Protein AF-A0A1F7FS58-F1 (afdb_monomer)

Sequence (98 aa):
MPNKGTALVLEVLPAIFGLFGIGWIYAGRTTTGVILLVSGVLLVWGGYAFIILGSTALTAITFGLGSLSYCLVCGVPFIQLLAAAASTLLLNSELSRQ

Foldseek 3Di:
DQDLVVLLCLAQVCLQVQAHLRSVVSVVNVVVSVVSRVVSCCLQVVVVVCQVVVLVVVCVVVVRPSVVSCVCNVVSSVVSVVSSVVRSVVSSVVVVVD

Mean predicted aligned error: 5.73 Å

Structure (mmCIF, N/CA/C/O backbone):
data_AF-A0A1F7FS58-F1
#
_entry.id   AF-A0A1F7FS58-F1
#
loop_
_atom_site.group_PDB
_atom_site.id
_atom_site.type_symbol
_atom_site.label_atom_id
_atom_site.label_alt_id
_atom_site.label_comp_id
_atom_site.label_asym_id
_atom_site.label_entity_id
_atom_site.label_seq_id
_atom_site.pdbx_PDB_ins_code
_atom_site.Cartn_x
_atom_site.Cartn_y
_atom_site.Cartn_z
_atom_site.occupancy
_atom_site.B_iso_or_equiv
_atom_site.auth_seq_id
_atom_site.auth_comp_id
_atom_site.auth_asym_id
_atom_site.auth_atom_id
_atom_site.pdbx_PDB_model_num
ATOM 1 N N . MET A 1 1 ? -23.913 1.665 16.585 1.00 56.19 1 MET A N 1
ATOM 2 C CA . MET A 1 1 ? -22.443 1.535 16.482 1.00 56.19 1 MET A CA 1
ATOM 3 C C . MET A 1 1 ? -22.139 0.781 15.195 1.00 56.19 1 MET A C 1
ATOM 5 O O . MET A 1 1 ? -22.883 -0.155 14.910 1.00 56.19 1 MET A O 1
ATOM 9 N N . PRO A 1 2 ? -21.157 1.209 14.383 1.00 71.06 2 PRO A N 1
ATOM 10 C CA . PRO A 1 2 ? -20.766 0.475 13.180 1.00 71.06 2 PRO A CA 1
ATOM 11 C C . PRO A 1 2 ? -20.404 -0.970 13.545 1.00 71.06 2 PRO A C 1
ATOM 13 O O . PRO A 1 2 ? -19.761 -1.219 14.563 1.00 71.06 2 PRO A O 1
ATOM 16 N N . ASN A 1 3 ? -20.864 -1.934 12.747 1.00 86.62 3 ASN A N 1
ATOM 17 C CA . ASN A 1 3 ? -20.604 -3.344 13.019 1.00 86.62 3 ASN A CA 1
ATOM 18 C C . ASN A 1 3 ? -19.104 -3.628 12.838 1.00 86.62 3 ASN A C 1
ATOM 20 O O . ASN A 1 3 ? -18.546 -3.375 11.767 1.00 86.62 3 ASN A O 1
ATOM 24 N N . LYS A 1 4 ? -18.461 -4.176 13.878 1.00 85.69 4 LYS A N 1
ATOM 25 C CA . LYS A 1 4 ? -17.028 -4.505 13.888 1.00 85.69 4 LYS A CA 1
ATOM 26 C C . LYS A 1 4 ? -16.619 -5.387 12.705 1.00 85.69 4 LYS A C 1
ATOM 28 O O . LYS A 1 4 ? -15.585 -5.141 12.089 1.00 85.69 4 LYS A O 1
ATOM 33 N N . GLY A 1 5 ? -17.440 -6.380 12.359 1.00 87.56 5 GLY A N 1
ATOM 34 C CA . GLY A 1 5 ? -17.186 -7.261 11.218 1.00 87.56 5 GLY A CA 1
ATOM 35 C C . GLY A 1 5 ? -17.203 -6.500 9.894 1.00 87.56 5 GLY A C 1
ATOM 36 O O . GLY A 1 5 ? -16.301 -6.661 9.078 1.00 87.56 5 GLY A O 1
ATOM 37 N N . THR A 1 6 ? -18.174 -5.603 9.710 1.00 90.00 6 THR A N 1
ATOM 38 C CA . THR A 1 6 ? -18.269 -4.759 8.511 1.00 90.00 6 THR A CA 1
ATOM 39 C C . THR A 1 6 ? -17.073 -3.817 8.386 1.00 90.00 6 THR A C 1
ATOM 41 O O . THR A 1 6 ? -16.530 -3.685 7.294 1.00 90.00 6 THR A O 1
ATOM 44 N N . ALA A 1 7 ? -16.615 -3.220 9.490 1.00 88.50 7 ALA A N 1
ATOM 45 C CA . ALA A 1 7 ? -15.433 -2.358 9.499 1.00 88.50 7 ALA A CA 1
ATOM 46 C C . ALA A 1 7 ? -14.153 -3.116 9.103 1.00 88.50 7 ALA A C 1
ATOM 48 O O . ALA A 1 7 ? -13.379 -2.615 8.293 1.00 88.50 7 ALA A O 1
ATOM 49 N N . LEU A 1 8 ? -13.946 -4.337 9.619 1.00 88.38 8 LEU A N 1
ATOM 50 C CA . LEU A 1 8 ? -12.796 -5.164 9.233 1.00 88.38 8 LEU A CA 1
ATOM 51 C C . LEU A 1 8 ? -12.859 -5.600 7.767 1.00 88.38 8 LEU A C 1
ATOM 53 O O . LEU A 1 8 ? -11.848 -5.541 7.072 1.00 88.38 8 LEU A O 1
ATOM 57 N N . VAL A 1 9 ? -14.030 -6.021 7.284 1.00 91.50 9 VAL A N 1
ATOM 58 C CA . VAL A 1 9 ? -14.203 -6.404 5.874 1.00 91.50 9 VAL A CA 1
ATOM 59 C C . VAL A 1 9 ? -13.913 -5.212 4.965 1.00 91.50 9 VAL A C 1
ATOM 61 O O . VAL A 1 9 ? -13.182 -5.358 3.989 1.00 91.50 9 VAL A O 1
ATOM 64 N N . LEU A 1 10 ? -14.414 -4.027 5.319 1.00 91.06 10 LEU A N 1
ATOM 65 C CA . LEU A 1 10 ? -14.134 -2.781 4.606 1.00 91.06 10 LEU A CA 1
ATOM 66 C C . LEU A 1 10 ? -12.668 -2.351 4.675 1.00 91.06 10 LEU A C 1
ATOM 68 O O . LEU A 1 10 ? -12.269 -1.521 3.875 1.00 91.06 10 LEU A O 1
ATOM 72 N N . GLU A 1 11 ? -11.860 -2.889 5.584 1.00 90.31 11 GLU A N 1
ATOM 73 C CA . GLU A 1 11 ? -10.418 -2.641 5.593 1.00 90.31 11 GLU A CA 1
ATOM 74 C C . GLU A 1 11 ? -9.664 -3.661 4.729 1.00 90.31 11 GLU A C 1
ATOM 76 O O . GLU A 1 11 ? -8.809 -3.283 3.937 1.00 90.31 11 GLU A O 1
ATOM 81 N N . VAL A 1 12 ? -10.001 -4.952 4.832 1.00 89.12 12 VAL A N 1
ATOM 82 C CA . VAL A 1 12 ? -9.288 -6.040 4.136 1.00 89.12 12 VAL A CA 1
ATOM 83 C C . VAL A 1 12 ? -9.598 -6.080 2.640 1.00 89.12 12 VAL A C 1
ATOM 85 O O . VAL A 1 12 ? -8.689 -6.227 1.827 1.00 89.12 12 VAL A O 1
ATOM 88 N N . LEU A 1 13 ? -10.874 -5.976 2.256 1.00 89.81 13 LEU A N 1
ATOM 89 C CA . LEU A 1 13 ? -11.303 -6.139 0.863 1.00 89.81 13 LEU A CA 1
ATOM 90 C C . LEU A 1 13 ? -10.642 -5.117 -0.085 1.00 89.81 13 LEU A C 1
ATOM 92 O O . LEU A 1 13 ? -10.064 -5.527 -1.093 1.00 89.81 13 LEU A O 1
ATOM 96 N N . PRO A 1 14 ? -10.669 -3.804 0.216 1.00 88.88 14 PRO A N 1
ATOM 97 C CA . PRO A 1 14 ? -10.017 -2.807 -0.628 1.00 88.88 14 PRO A CA 1
ATOM 98 C C . PRO A 1 14 ? -8.488 -2.811 -0.474 1.00 88.88 14 PRO A C 1
ATOM 100 O O . PRO A 1 14 ? -7.786 -2.460 -1.425 1.00 88.88 14 PRO A O 1
ATOM 103 N N . ALA A 1 15 ? -7.946 -3.300 0.648 1.00 86.44 15 ALA A N 1
ATOM 104 C CA . ALA A 1 15 ? -6.502 -3.433 0.838 1.00 86.44 15 ALA A CA 1
ATOM 105 C C . ALA A 1 15 ? -5.844 -4.380 -0.184 1.00 86.44 15 ALA A C 1
ATOM 107 O O . ALA A 1 15 ? -4.679 -4.186 -0.535 1.00 86.44 15 ALA A O 1
ATOM 108 N N . ILE A 1 16 ? -6.589 -5.343 -0.746 1.00 83.38 16 ILE A N 1
ATOM 109 C CA . ILE A 1 16 ? -6.135 -6.207 -1.859 1.00 83.38 16 ILE A CA 1
ATOM 110 C C . ILE A 1 16 ? -5.847 -5.395 -3.136 1.00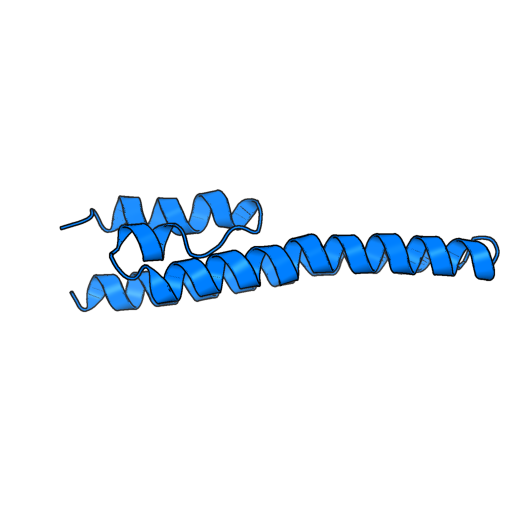 83.38 16 ILE A C 1
ATOM 112 O O . ILE A 1 16 ? -5.014 -5.787 -3.950 1.00 83.38 16 ILE A O 1
ATOM 116 N N . PHE A 1 17 ? -6.460 -4.222 -3.281 1.00 85.56 17 PHE A N 1
ATOM 117 C CA . PHE A 1 17 ? -6.224 -3.281 -4.381 1.00 85.56 17 PHE A CA 1
ATOM 118 C C . PHE A 1 17 ? -5.311 -2.107 -3.983 1.00 85.56 17 PHE A C 1
ATOM 120 O O . PHE A 1 17 ? -5.179 -1.134 -4.725 1.00 85.56 17 PHE A O 1
ATOM 127 N N . GLY A 1 18 ? -4.691 -2.171 -2.802 1.00 83.12 18 GLY A N 1
ATOM 128 C CA . GLY A 1 18 ? -3.809 -1.125 -2.282 1.00 83.12 18 GLY A CA 1
ATOM 129 C C . GLY A 1 18 ? -4.555 0.075 -1.704 1.00 83.12 18 GLY A C 1
ATOM 130 O O . GLY A 1 18 ? -3.967 1.140 -1.527 1.00 83.12 18 GLY A O 1
ATOM 131 N N . LEU A 1 19 ? -5.850 -0.082 -1.427 1.00 89.88 19 LEU A N 1
ATOM 132 C CA . LEU A 1 19 ? -6.695 0.940 -0.826 1.00 89.88 19 LEU A CA 1
ATOM 133 C C . LEU A 1 19 ? -6.887 0.619 0.660 1.00 89.88 19 LEU A C 1
ATOM 135 O O . LEU A 1 19 ? -7.640 -0.285 1.012 1.00 89.88 19 LEU A O 1
ATOM 139 N N . PHE A 1 20 ? -6.211 1.361 1.532 1.00 90.38 20 PHE A N 1
ATOM 140 C CA . PHE A 1 20 ? -6.301 1.189 2.988 1.00 90.38 20 PHE A CA 1
ATOM 141 C C . PHE A 1 20 ? -7.167 2.285 3.619 1.00 90.38 20 PHE A C 1
ATOM 143 O O . PHE A 1 20 ? -7.381 3.331 3.020 1.00 90.38 20 PHE A O 1
ATOM 150 N N . GLY A 1 21 ? -7.675 2.086 4.834 1.00 89.25 21 GLY A N 1
ATOM 151 C CA . GLY A 1 21 ? -8.349 3.145 5.591 1.00 89.25 21 GLY A CA 1
ATOM 152 C C . GLY A 1 21 ? -9.863 3.270 5.393 1.00 89.25 21 GLY A C 1
ATOM 153 O O . GLY A 1 21 ? -10.495 4.060 6.096 1.00 89.25 21 GLY A O 1
ATOM 154 N N . ILE A 1 22 ? -10.487 2.490 4.505 1.00 91.69 22 ILE A N 1
ATOM 155 C CA . ILE A 1 22 ? -11.950 2.521 4.313 1.00 91.69 22 ILE A CA 1
ATOM 156 C C .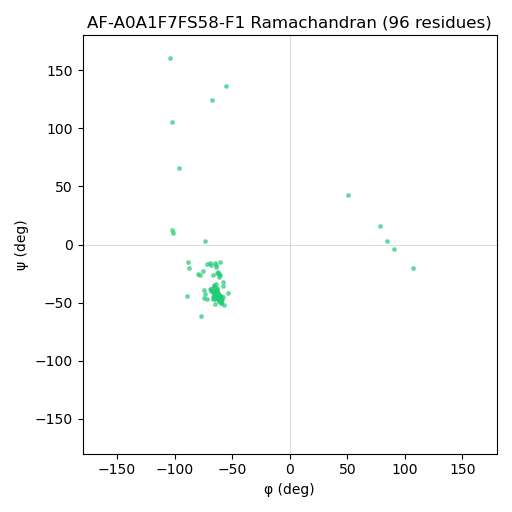 ILE A 1 22 ? -12.680 1.993 5.563 1.00 91.69 22 ILE A C 1
ATOM 158 O O . ILE A 1 22 ? -13.697 2.564 5.970 1.00 91.69 22 ILE A O 1
ATOM 162 N N . GLY A 1 23 ? -12.134 0.975 6.237 1.00 89.75 23 GLY A N 1
ATOM 163 C CA . GLY A 1 23 ? -12.679 0.470 7.499 1.00 89.75 23 GLY A CA 1
ATOM 164 C C . GLY A 1 23 ? -12.586 1.495 8.633 1.00 89.75 23 GLY A C 1
ATOM 165 O O . GLY A 1 23 ? -13.509 1.622 9.439 1.00 89.75 23 GLY A O 1
ATOM 166 N N . TRP A 1 24 ? -11.520 2.300 8.649 1.00 91.69 24 TRP A N 1
ATOM 167 C CA . TRP A 1 24 ? -11.333 3.395 9.609 1.00 91.69 24 TRP A CA 1
ATOM 168 C C . TRP A 1 24 ? -12.328 4.542 9.411 1.00 91.69 24 TRP A C 1
ATOM 170 O O . TRP A 1 24 ? -12.858 5.067 10.393 1.00 91.69 24 TRP A O 1
ATOM 180 N N . ILE A 1 25 ? -12.624 4.904 8.157 1.00 92.25 25 ILE A N 1
ATOM 181 C CA . ILE A 1 25 ? -13.658 5.899 7.829 1.00 92.25 25 ILE A CA 1
ATOM 182 C C . ILE A 1 25 ? -15.021 5.410 8.329 1.00 92.25 25 ILE A C 1
ATOM 184 O O . ILE A 1 25 ? -15.741 6.163 8.986 1.00 92.25 25 ILE A O 1
ATOM 188 N N . TYR A 1 26 ? -15.347 4.137 8.088 1.00 90.69 26 TYR A N 1
ATOM 189 C CA . TYR A 1 26 ? -16.596 3.529 8.553 1.00 90.69 26 TYR A CA 1
ATOM 190 C C . TYR A 1 26 ? -16.698 3.460 10.088 1.00 90.69 26 TYR A C 1
ATOM 192 O O . TYR A 1 26 ? -17.776 3.651 10.648 1.00 90.69 26 TYR A O 1
ATOM 200 N N . ALA A 1 27 ? -15.575 3.264 10.785 1.00 88.56 27 ALA A N 1
ATOM 201 C CA . ALA A 1 27 ? -15.495 3.307 12.247 1.00 88.56 27 ALA A CA 1
ATOM 202 C C . ALA A 1 27 ? -15.578 4.735 12.839 1.00 88.56 27 ALA A C 1
ATOM 204 O O . ALA A 1 27 ? -15.453 4.910 14.050 1.00 88.56 27 ALA A O 1
ATOM 205 N N . GLY A 1 28 ? -15.777 5.767 12.010 1.00 87.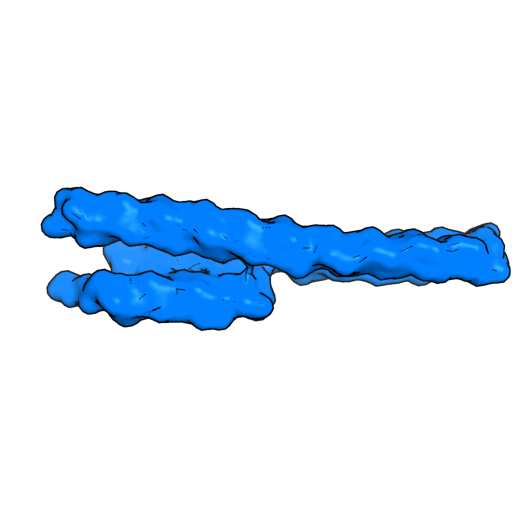44 28 GLY A N 1
ATOM 206 C CA . GLY A 1 28 ? -15.883 7.165 12.439 1.00 87.44 28 GLY A CA 1
ATOM 207 C C . GLY A 1 28 ? -14.540 7.878 12.617 1.00 87.44 28 GLY A C 1
ATOM 208 O O . GLY A 1 28 ? -14.515 9.052 12.982 1.00 87.44 28 GLY A O 1
ATOM 209 N N . ARG A 1 29 ? -13.412 7.218 12.318 1.00 87.50 29 ARG A N 1
ATOM 210 C CA . ARG A 1 29 ? -12.067 7.818 12.332 1.00 87.50 29 ARG A CA 1
ATOM 211 C C . ARG A 1 29 ? -11.665 8.262 10.932 1.00 87.50 29 ARG A C 1
ATOM 213 O O . ARG A 1 29 ? -10.724 7.745 10.330 1.00 87.50 29 ARG A O 1
ATOM 220 N N . THR A 1 30 ? -12.397 9.250 10.428 1.00 90.31 30 THR A N 1
ATOM 221 C CA . THR A 1 30 ? -12.251 9.788 9.069 1.00 90.31 30 THR A CA 1
ATOM 222 C C . THR A 1 30 ? -10.844 10.311 8.792 1.00 90.31 30 THR A C 1
ATOM 224 O O . THR A 1 30 ? -10.270 9.950 7.772 1.00 90.31 30 THR A O 1
ATOM 227 N N . THR A 1 31 ? -10.241 11.079 9.705 1.00 91.50 31 THR A N 1
ATOM 228 C CA . THR A 1 31 ? -8.883 11.622 9.519 1.00 91.50 31 THR A CA 1
ATOM 229 C C . THR A 1 31 ? -7.841 10.517 9.343 1.00 91.50 31 THR A C 1
ATOM 231 O O . THR A 1 31 ? -7.082 10.534 8.377 1.00 91.50 31 THR A O 1
ATOM 234 N N . THR A 1 32 ? -7.826 9.521 10.235 1.00 90.50 32 THR A N 1
ATOM 235 C CA . THR A 1 32 ? -6.898 8.381 10.148 1.00 90.50 32 THR A CA 1
ATOM 236 C C . THR A 1 32 ? -7.143 7.564 8.885 1.00 90.50 32 THR A C 1
ATOM 238 O O . THR A 1 32 ? -6.195 7.223 8.182 1.00 90.50 32 THR A O 1
ATOM 241 N N . GLY A 1 33 ? -8.409 7.294 8.561 1.00 90.75 33 GLY A N 1
ATOM 242 C CA . GLY A 1 33 ? -8.762 6.524 7.377 1.00 90.75 33 GLY A CA 1
ATOM 243 C C . GLY A 1 33 ? -8.391 7.216 6.066 1.00 90.75 33 GLY A C 1
ATOM 244 O O . GLY A 1 33 ? -7.845 6.571 5.180 1.00 90.75 33 GLY A O 1
ATOM 245 N N . VAL A 1 34 ? -8.581 8.533 5.951 1.00 93.50 34 VAL A N 1
ATOM 246 C CA . VAL A 1 34 ? -8.166 9.296 4.761 1.00 93.50 34 VAL A CA 1
ATOM 247 C C . VAL A 1 34 ? -6.644 9.319 4.616 1.00 93.50 34 VAL A C 1
ATOM 249 O O . VAL A 1 34 ? -6.141 9.140 3.510 1.00 93.50 34 VAL A O 1
ATOM 252 N N . ILE A 1 35 ? -5.897 9.486 5.713 1.00 93.00 35 ILE A N 1
ATOM 253 C CA . ILE A 1 35 ? -4.427 9.430 5.673 1.00 93.00 35 ILE A CA 1
ATOM 254 C C . ILE A 1 35 ? -3.960 8.056 5.179 1.00 93.00 35 ILE A C 1
ATOM 256 O O . ILE A 1 35 ? -3.104 7.986 4.296 1.00 93.00 35 ILE A O 1
ATOM 260 N N . LEU A 1 36 ? -4.537 6.969 5.700 1.00 90.62 36 LEU A N 1
ATOM 261 C CA . LEU A 1 36 ? -4.230 5.602 5.264 1.00 90.62 36 LEU A CA 1
ATOM 262 C C . LEU A 1 36 ? -4.609 5.358 3.796 1.00 90.62 36 LEU A C 1
ATOM 264 O O . LEU A 1 36 ? -3.849 4.721 3.072 1.00 90.62 36 LEU A O 1
ATOM 268 N N . LEU A 1 37 ? -5.724 5.921 3.332 1.00 92.12 37 LEU A N 1
ATOM 269 C CA . LEU A 1 37 ? -6.160 5.816 1.940 1.00 92.12 37 LEU A CA 1
ATOM 270 C C . LEU A 1 37 ? -5.182 6.507 0.992 1.00 92.12 37 LEU A C 1
ATOM 272 O O . LEU A 1 37 ? -4.711 5.897 0.034 1.00 92.12 37 LEU A O 1
ATO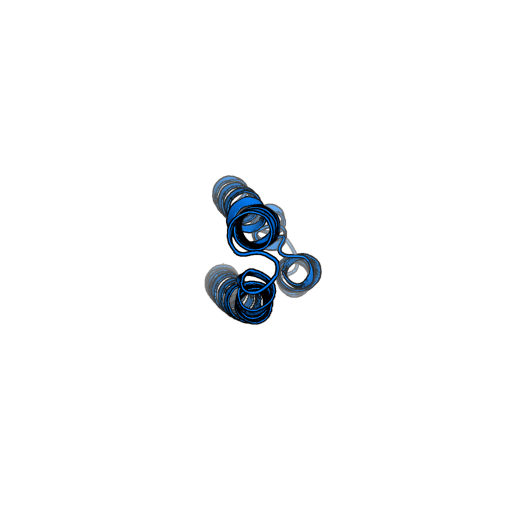M 276 N N . VAL A 1 38 ? -4.839 7.764 1.273 1.00 92.56 38 VAL A N 1
ATOM 277 C CA . VAL A 1 38 ? -3.935 8.553 0.426 1.00 92.56 38 VAL A CA 1
ATOM 278 C C . VAL A 1 38 ? -2.528 7.958 0.437 1.00 92.56 38 VAL A C 1
ATOM 280 O O . VAL A 1 38 ? -1.929 7.779 -0.622 1.00 92.56 38 VAL A O 1
ATOM 283 N N . SER A 1 39 ? -2.007 7.603 1.614 1.00 89.12 39 SER A N 1
ATOM 284 C CA . SER A 1 39 ? -0.688 6.964 1.729 1.00 89.12 39 SER A CA 1
ATOM 285 C C . SER A 1 39 ? -0.651 5.592 1.057 1.00 89.12 39 SER A C 1
ATOM 287 O O . SER A 1 39 ? 0.324 5.282 0.377 1.00 89.12 39 SER A O 1
ATOM 289 N N . GLY A 1 40 ? -1.728 4.814 1.166 1.00 87.06 40 GLY A N 1
ATOM 290 C CA . GLY A 1 40 ? -1.918 3.550 0.466 1.00 87.06 40 GLY A CA 1
ATOM 291 C C . GLY A 1 40 ? -1.818 3.669 -1.040 1.00 87.06 40 GLY A C 1
ATOM 292 O O . GLY A 1 40 ? -1.016 2.981 -1.673 1.00 87.06 40 GLY A O 1
ATOM 293 N N . VAL A 1 41 ? -2.587 4.603 -1.599 1.00 89.94 41 VAL A N 1
ATOM 294 C CA . VAL A 1 41 ? -2.581 4.875 -3.035 1.00 89.94 41 VAL A CA 1
ATOM 295 C C . VAL A 1 41 ? -1.186 5.292 -3.496 1.00 89.94 41 VAL A C 1
ATOM 297 O O . VAL A 1 41 ? -0.671 4.743 -4.466 1.00 89.94 41 VAL A O 1
ATOM 300 N N . LEU A 1 42 ? -0.538 6.213 -2.781 1.00 88.06 42 LEU A N 1
ATOM 301 C CA . LEU A 1 42 ? 0.794 6.698 -3.148 1.00 88.06 42 LEU A CA 1
ATOM 302 C C . LEU A 1 42 ? 1.874 5.614 -3.044 1.00 88.06 42 LEU A C 1
ATOM 304 O O . LEU A 1 42 ? 2.712 5.515 -3.935 1.00 88.06 42 LEU A O 1
ATOM 308 N N . LEU A 1 43 ? 1.865 4.789 -1.996 1.00 85.19 43 LEU A N 1
ATOM 309 C CA . LEU A 1 43 ? 2.870 3.738 -1.818 1.00 85.19 43 LEU A CA 1
ATOM 310 C C . LEU A 1 43 ? 2.687 2.590 -2.807 1.00 85.19 43 LEU A C 1
ATOM 312 O O . LEU A 1 43 ? 3.658 2.163 -3.427 1.00 85.19 43 LEU A O 1
ATOM 316 N N . VAL A 1 44 ? 1.459 2.093 -2.967 1.00 87.06 44 VAL A N 1
ATOM 317 C CA . VAL A 1 44 ? 1.193 0.931 -3.820 1.00 87.06 44 VAL A CA 1
ATOM 318 C C . VAL A 1 44 ? 1.220 1.354 -5.283 1.00 87.06 44 VAL A C 1
ATOM 320 O O . VAL A 1 44 ? 2.083 0.913 -6.039 1.00 87.06 44 VAL A O 1
ATOM 323 N N . TRP A 1 45 ? 0.329 2.259 -5.689 1.00 87.88 45 TRP A N 1
ATOM 324 C CA . TRP A 1 45 ? 0.203 2.657 -7.091 1.00 87.88 45 TRP A CA 1
ATOM 325 C C . TRP A 1 45 ? 1.344 3.564 -7.541 1.00 87.88 45 TRP A C 1
ATOM 327 O O . TRP A 1 45 ? 1.862 3.385 -8.642 1.00 87.88 45 TRP A O 1
ATOM 337 N N . GLY A 1 46 ? 1.788 4.490 -6.687 1.00 87.00 46 GLY A N 1
ATOM 338 C CA . GLY A 1 46 ? 2.979 5.294 -6.973 1.00 87.00 46 GLY A CA 1
ATOM 339 C C . GLY A 1 46 ? 4.254 4.448 -7.009 1.00 87.00 46 GLY A C 1
ATOM 340 O O . GLY A 1 46 ? 5.096 4.672 -7.876 1.00 87.00 46 GLY A O 1
ATOM 341 N N . GLY A 1 47 ? 4.365 3.419 -6.161 1.00 86.06 47 GLY A N 1
ATOM 342 C CA . GLY A 1 47 ? 5.449 2.435 -6.219 1.00 86.06 47 GLY A CA 1
ATOM 343 C C . GLY A 1 47 ? 5.470 1.656 -7.537 1.00 86.06 47 GLY A C 1
ATOM 344 O O . GLY A 1 47 ? 6.509 1.601 -8.197 1.00 86.06 47 GLY A O 1
ATOM 345 N N . TYR A 1 48 ? 4.322 1.124 -7.977 1.00 86.00 48 TYR A N 1
ATOM 346 C CA . TYR A 1 48 ? 4.201 0.477 -9.292 1.00 86.00 48 TYR A CA 1
ATOM 347 C C . TYR A 1 48 ? 4.568 1.430 -10.433 1.00 86.00 48 TYR A C 1
ATOM 349 O O . TYR A 1 48 ? 5.363 1.067 -11.301 1.00 86.00 48 TYR A O 1
ATOM 357 N N . ALA A 1 49 ? 4.035 2.655 -10.423 1.00 88.88 49 ALA A N 1
ATOM 358 C CA . ALA A 1 49 ? 4.325 3.654 -11.446 1.00 88.88 49 ALA A CA 1
ATOM 359 C C . ALA A 1 49 ? 5.822 3.992 -11.496 1.00 88.88 49 ALA A C 1
ATOM 361 O O . ALA A 1 49 ? 6.404 4.024 -12.577 1.00 88.88 49 ALA A O 1
ATOM 362 N N . PHE A 1 50 ? 6.463 4.182 -10.340 1.00 85.81 50 PHE A N 1
ATOM 363 C CA . PHE A 1 50 ? 7.890 4.481 -10.259 1.00 85.81 50 PHE A CA 1
ATOM 364 C C . PHE A 1 50 ? 8.752 3.331 -10.782 1.00 85.81 50 PHE A C 1
ATOM 366 O O . PHE A 1 50 ? 9.673 3.568 -11.560 1.00 85.81 50 PHE A O 1
ATOM 373 N N . ILE A 1 51 ? 8.440 2.083 -10.415 1.00 86.25 51 ILE A N 1
ATOM 374 C CA . ILE A 1 51 ? 9.193 0.917 -10.892 1.00 86.25 51 ILE A CA 1
ATOM 375 C C . ILE A 1 51 ? 9.015 0.748 -12.401 1.00 86.25 51 ILE A C 1
ATOM 377 O O . ILE A 1 51 ? 10.002 0.536 -13.098 1.00 86.25 51 ILE A O 1
ATOM 381 N N . ILE A 1 52 ? 7.799 0.883 -12.935 1.00 86.44 52 ILE A N 1
ATOM 382 C CA . ILE A 1 52 ? 7.538 0.729 -14.375 1.00 86.44 52 ILE A CA 1
ATOM 383 C C . ILE A 1 52 ? 8.206 1.857 -15.178 1.00 86.44 52 ILE A C 1
ATOM 385 O O . ILE A 1 52 ? 8.890 1.594 -16.166 1.00 86.44 52 ILE A O 1
ATOM 389 N N . LEU A 1 53 ? 8.064 3.115 -14.754 1.00 87.25 53 LEU A N 1
ATOM 390 C CA . LEU A 1 53 ? 8.676 4.259 -15.440 1.00 87.25 53 LEU A CA 1
ATOM 391 C C . LEU A 1 53 ? 10.206 4.255 -15.314 1.00 87.25 53 LEU A C 1
ATOM 393 O O . LEU A 1 53 ? 10.920 4.518 -16.279 1.00 87.25 53 LEU A O 1
ATOM 397 N N . GLY A 1 54 ? 10.724 3.906 -14.138 1.00 85.44 54 GLY A N 1
ATOM 398 C CA . GLY A 1 54 ? 12.157 3.785 -13.900 1.00 85.44 54 GLY A CA 1
ATOM 399 C C . GLY A 1 54 ? 12.773 2.655 -14.721 1.00 85.44 54 GLY A C 1
ATOM 400 O O . GLY A 1 54 ? 13.779 2.861 -15.393 1.00 85.44 54 GLY A O 1
ATOM 401 N N . SER A 1 55 ? 12.145 1.477 -14.730 1.00 83.94 55 SER A N 1
ATOM 402 C CA . SER A 1 55 ? 12.625 0.315 -15.489 1.00 83.94 55 SER A CA 1
ATOM 403 C C . SER A 1 55 ? 12.523 0.511 -17.001 1.00 83.94 55 SER A C 1
ATOM 405 O O . SER A 1 55 ? 13.452 0.131 -17.715 1.00 83.94 55 SER A O 1
ATOM 407 N N . THR A 1 56 ? 11.466 1.150 -17.518 1.00 84.81 56 THR A N 1
ATOM 408 C CA . THR A 1 56 ? 11.373 1.522 -18.945 1.00 84.81 56 THR A CA 1
ATOM 409 C C . THR A 1 56 ? 12.490 2.481 -19.351 1.00 84.81 56 THR A C 1
ATOM 411 O O . THR A 1 56 ? 13.189 2.210 -20.330 1.00 84.81 56 THR A O 1
ATOM 414 N N . ALA A 1 57 ? 12.725 3.545 -18.577 1.00 85.88 57 ALA A N 1
ATOM 415 C CA . ALA A 1 57 ? 13.823 4.478 -18.828 1.00 85.88 57 ALA A CA 1
ATOM 416 C C . ALA A 1 57 ? 15.189 3.773 -18.784 1.00 85.88 57 ALA A C 1
ATOM 418 O O . ALA A 1 57 ? 16.011 3.951 -19.684 1.00 85.88 57 ALA A O 1
ATOM 419 N N . LEU A 1 58 ? 15.405 2.909 -17.785 1.00 84.38 58 LEU A N 1
ATOM 420 C CA . LEU A 1 58 ? 16.644 2.146 -17.637 1.00 84.38 58 LEU A CA 1
ATOM 421 C C . LEU A 1 58 ? 16.865 1.186 -18.813 1.00 84.38 58 LEU A C 1
ATOM 423 O O . LEU A 1 58 ? 17.981 1.048 -19.309 1.00 84.38 58 LEU A O 1
ATOM 427 N N . THR A 1 59 ? 15.798 0.545 -19.291 1.00 85.50 59 THR A N 1
ATOM 428 C CA . THR A 1 59 ? 15.835 -0.373 -20.438 1.00 85.50 59 THR A CA 1
ATOM 429 C C . THR A 1 59 ? 16.225 0.359 -21.720 1.00 85.50 59 THR A C 1
ATOM 431 O O . THR A 1 59 ? 17.023 -0.171 -22.494 1.00 85.50 59 THR A O 1
ATOM 434 N N . ALA A 1 60 ? 15.730 1.586 -21.917 1.00 86.00 60 ALA A N 1
ATOM 435 C CA . ALA A 1 60 ? 16.059 2.411 -23.076 1.00 86.00 60 ALA A CA 1
ATOM 436 C C . ALA A 1 60 ? 17.542 2.823 -23.106 1.00 86.00 60 ALA A C 1
ATOM 438 O O . ALA A 1 60 ? 18.171 2.748 -24.158 1.00 86.00 60 ALA A O 1
ATOM 439 N N . ILE A 1 61 ? 18.125 3.200 -21.960 1.00 89.31 61 ILE A N 1
ATOM 440 C CA . ILE A 1 61 ? 19.536 3.630 -21.890 1.00 89.31 61 ILE A CA 1
ATOM 441 C C . ILE A 1 61 ? 20.536 2.462 -21.876 1.00 89.31 61 ILE A C 1
ATOM 443 O O . ILE A 1 61 ? 21.681 2.634 -22.281 1.00 89.31 61 ILE A O 1
ATOM 447 N N . THR A 1 62 ? 20.124 1.274 -21.420 1.00 86.38 62 THR A N 1
ATOM 448 C CA . THR A 1 62 ? 20.988 0.079 -21.332 1.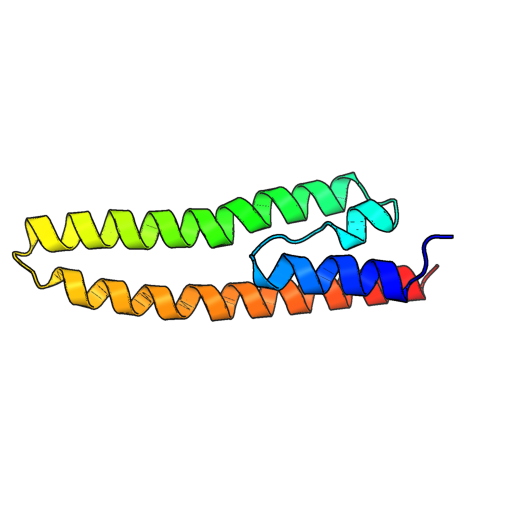00 86.38 62 THR A CA 1
ATOM 449 C C . THR A 1 62 ? 20.758 -0.934 -22.458 1.00 86.38 62 THR A C 1
ATOM 451 O O . THR A 1 62 ? 21.234 -2.064 -22.358 1.00 86.38 62 THR A O 1
ATOM 454 N N . PHE A 1 63 ? 20.027 -0.563 -23.518 1.00 81.50 63 PHE A N 1
ATOM 455 C CA . PHE A 1 63 ? 19.712 -1.442 -24.656 1.00 81.50 63 PHE A CA 1
ATOM 456 C C . PHE A 1 63 ? 19.127 -2.807 -24.235 1.00 81.50 63 PHE A C 1
ATOM 458 O O . PHE A 1 63 ? 19.494 -3.849 -24.771 1.00 81.50 63 PHE A O 1
ATOM 465 N N . GLY A 1 64 ? 18.214 -2.818 -23.259 1.00 73.75 64 GLY A N 1
ATOM 466 C CA . GLY A 1 64 ? 17.489 -4.034 -22.865 1.00 73.75 64 GLY A CA 1
ATOM 467 C C . GLY A 1 64 ? 17.889 -4.656 -21.524 1.00 73.75 64 GLY A C 1
ATOM 468 O O . GLY A 1 64 ? 17.067 -5.361 -20.938 1.00 73.75 64 GLY A O 1
ATOM 469 N N . LEU A 1 65 ? 19.074 -4.368 -20.969 1.00 76.56 65 LEU A N 1
ATOM 470 C CA . LEU A 1 65 ? 19.486 -4.922 -19.662 1.00 76.56 65 LEU A CA 1
ATOM 471 C C . LEU A 1 65 ? 18.642 -4.404 -18.487 1.00 76.56 65 LEU A C 1
ATOM 473 O O . LEU A 1 65 ? 18.461 -5.108 -17.494 1.00 76.56 65 LEU A O 1
ATOM 477 N N . GLY A 1 66 ? 18.056 -3.213 -18.614 1.00 72.31 66 GLY A N 1
ATOM 478 C CA . GLY A 1 66 ? 17.122 -2.658 -17.634 1.00 72.31 66 GLY A CA 1
ATOM 479 C C . GLY A 1 66 ? 15.864 -3.506 -17.415 1.00 72.31 66 GLY A C 1
ATOM 480 O O . GLY A 1 66 ? 15.209 -3.345 -16.387 1.00 72.31 66 GLY A O 1
ATOM 481 N N . SER A 1 67 ? 15.561 -4.464 -18.299 1.00 75.69 67 SER A N 1
ATOM 482 C CA . SER A 1 67 ? 14.435 -5.393 -18.136 1.00 75.69 67 SER A CA 1
ATOM 483 C C . SER A 1 67 ? 14.533 -6.255 -16.865 1.00 75.69 67 SER A C 1
ATOM 485 O O . SER A 1 67 ? 13.513 -6.613 -16.281 1.00 75.69 67 SER A O 1
ATOM 487 N N . LEU A 1 68 ? 15.746 -6.503 -16.356 1.00 79.06 68 LEU A N 1
ATOM 488 C CA . LEU A 1 68 ? 15.974 -7.198 -15.080 1.00 79.06 68 LEU A CA 1
ATOM 489 C C . LEU A 1 68 ? 15.373 -6.445 -13.880 1.00 79.06 68 LEU A C 1
ATOM 491 O O . LEU A 1 68 ? 14.969 -7.063 -12.896 1.00 79.06 68 LEU A O 1
ATOM 495 N N . SER A 1 69 ? 15.265 -5.115 -13.963 1.00 79.31 69 SER A N 1
ATOM 496 C CA . SER A 1 69 ? 14.717 -4.292 -12.878 1.00 79.31 69 SER A CA 1
ATOM 497 C C . SER A 1 69 ? 13.200 -4.436 -12.703 1.00 79.31 69 SER A C 1
ATOM 499 O O . SER A 1 69 ? 12.694 -4.154 -11.618 1.00 79.31 69 SER A O 1
ATOM 501 N N . TYR A 1 70 ? 12.478 -4.984 -13.692 1.00 78.25 70 TYR A N 1
ATOM 502 C CA . TYR A 1 70 ? 11.062 -5.345 -13.528 1.00 78.25 70 TYR A CA 1
ATOM 503 C C . TYR A 1 70 ? 10.851 -6.441 -12.481 1.00 78.25 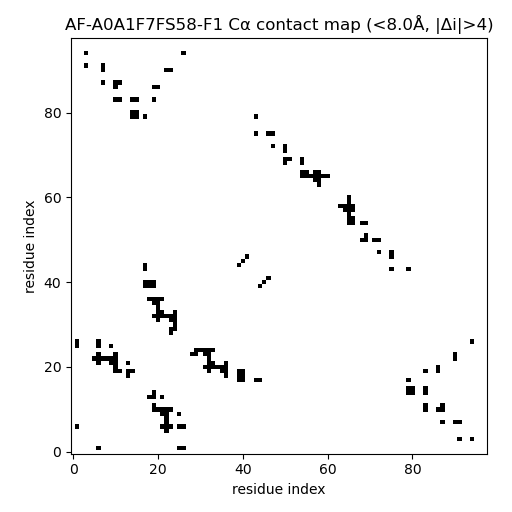70 TYR A C 1
ATOM 505 O O . TYR A 1 70 ? 9.762 -6.556 -11.930 1.00 78.25 70 TYR A O 1
ATOM 513 N N . CYS A 1 71 ? 11.888 -7.209 -12.138 1.00 76.12 71 CYS A N 1
ATOM 514 C CA . CYS A 1 71 ? 11.810 -8.208 -11.073 1.00 76.12 71 CYS A CA 1
ATOM 515 C C . CYS A 1 71 ? 11.500 -7.571 -9.698 1.00 76.12 71 CYS A C 1
ATOM 517 O O . CYS A 1 71 ? 10.907 -8.211 -8.831 1.00 76.12 71 CYS A O 1
ATOM 519 N N . LEU A 1 72 ? 11.810 -6.278 -9.514 1.00 75.50 72 LEU A N 1
ATOM 520 C CA . LEU A 1 72 ? 11.480 -5.523 -8.298 1.00 75.50 72 LEU A CA 1
ATOM 521 C C . LEU A 1 72 ? 9.971 -5.275 -8.128 1.00 75.50 72 LEU A C 1
ATOM 523 O O . LEU A 1 72 ? 9.525 -5.024 -7.008 1.00 75.50 72 LEU A O 1
ATOM 527 N N . VAL A 1 73 ? 9.169 -5.409 -9.194 1.00 78.69 73 VAL A N 1
ATOM 528 C CA . VAL A 1 73 ? 7.697 -5.323 -9.132 1.00 78.69 73 VAL A CA 1
ATOM 529 C C . VAL A 1 73 ? 7.128 -6.367 -8.166 1.00 78.69 73 VAL A C 1
ATOM 531 O O . VAL A 1 73 ? 6.157 -6.093 -7.464 1.00 78.69 73 VAL A O 1
ATOM 534 N N . CYS A 1 74 ? 7.778 -7.528 -8.045 1.00 77.06 74 CYS A N 1
ATOM 535 C CA . CYS A 1 74 ? 7.375 -8.595 -7.129 1.00 77.06 74 CYS A CA 1
ATOM 536 C C . CYS A 1 74 ? 7.455 -8.198 -5.6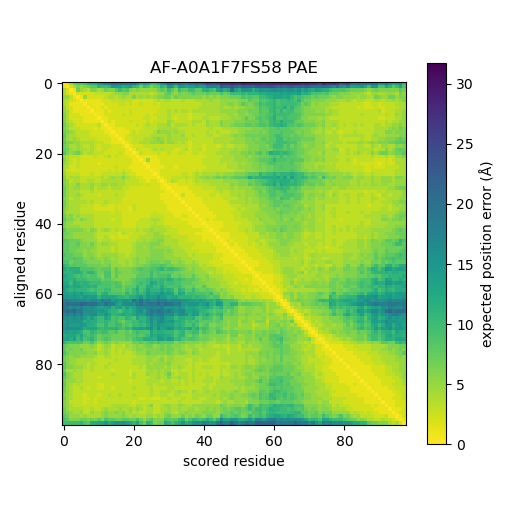45 1.00 77.06 74 CYS A C 1
ATOM 538 O O . CYS A 1 74 ? 6.831 -8.856 -4.817 1.00 77.06 74 CYS A O 1
ATOM 540 N N . GLY A 1 75 ? 8.190 -7.136 -5.288 1.00 79.69 75 GLY A N 1
ATOM 541 C CA . GLY A 1 75 ? 8.277 -6.640 -3.911 1.00 79.69 75 GLY A CA 1
ATOM 542 C C . GLY A 1 75 ? 7.063 -5.815 -3.467 1.00 79.69 75 GLY A C 1
ATOM 543 O O . GLY A 1 75 ? 6.738 -5.792 -2.280 1.00 79.69 75 GLY A O 1
ATOM 544 N N . VAL A 1 76 ? 6.353 -5.178 -4.403 1.00 82.88 76 VAL A N 1
ATOM 545 C CA . VAL A 1 76 ? 5.203 -4.307 -4.092 1.00 82.88 76 VAL A CA 1
ATOM 546 C C . VAL A 1 76 ? 4.038 -5.076 -3.439 1.00 82.88 76 VAL A C 1
ATOM 548 O O . VAL A 1 76 ? 3.541 -4.607 -2.412 1.00 82.88 76 VAL A O 1
ATOM 551 N N . PRO A 1 77 ? 3.651 -6.284 -3.908 1.00 83.12 77 PRO A N 1
ATOM 552 C CA . PRO A 1 77 ? 2.636 -7.106 -3.243 1.00 83.12 77 PRO A CA 1
ATOM 553 C C . PRO A 1 77 ? 2.972 -7.459 -1.788 1.00 83.12 77 PRO A C 1
ATOM 555 O O . PRO A 1 77 ? 2.077 -7.499 -0.945 1.00 83.12 77 PRO A O 1
ATOM 558 N N . PHE A 1 78 ? 4.252 -7.684 -1.463 1.00 84.94 78 PHE A N 1
ATOM 559 C CA . PHE A 1 78 ? 4.669 -7.985 -0.088 1.00 84.94 78 PHE A CA 1
ATOM 560 C C . PHE A 1 78 ? 4.457 -6.787 0.839 1.00 84.94 78 PHE A C 1
ATOM 562 O O . PHE A 1 78 ? 3.910 -6.940 1.932 1.00 84.94 78 PHE A O 1
ATOM 569 N N . ILE A 1 79 ? 4.838 -5.587 0.395 1.00 83.50 79 ILE A N 1
ATOM 570 C CA . ILE A 1 79 ? 4.627 -4.347 1.158 1.00 83.50 79 ILE A CA 1
ATOM 571 C C . ILE A 1 79 ? 3.127 -4.098 1.352 1.00 83.50 79 ILE A C 1
ATOM 573 O O . ILE A 1 79 ? 2.689 -3.753 2.449 1.00 83.50 79 ILE A O 1
ATOM 577 N N . GLN A 1 80 ? 2.333 -4.335 0.308 1.00 86.50 80 GLN A N 1
ATOM 578 C CA . GLN A 1 80 ? 0.884 -4.181 0.343 1.00 86.50 80 GLN A 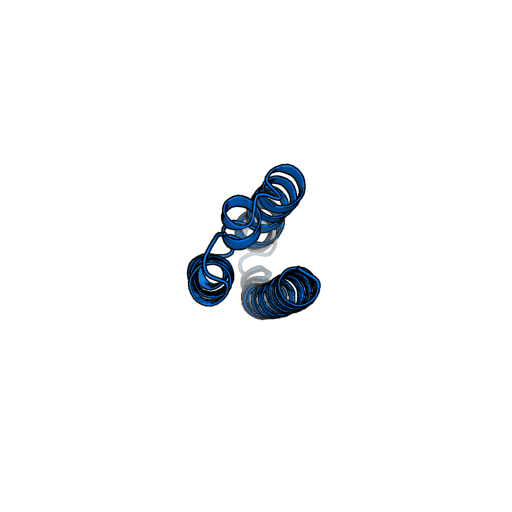CA 1
ATOM 579 C C . GLN A 1 80 ? 0.222 -5.125 1.362 1.00 86.50 80 GLN A C 1
ATOM 581 O O . GLN A 1 80 ? -0.636 -4.694 2.133 1.00 86.50 80 GLN A O 1
ATOM 586 N N . LEU A 1 81 ? 0.654 -6.389 1.418 1.00 87.38 81 LEU A N 1
ATOM 587 C CA . LEU A 1 81 ? 0.155 -7.366 2.386 1.00 87.38 81 LEU A CA 1
ATOM 588 C C . LEU A 1 81 ? 0.509 -6.979 3.831 1.00 87.38 81 LEU A C 1
ATOM 590 O O . LEU A 1 81 ? -0.339 -7.068 4.719 1.00 87.38 81 LEU A O 1
ATOM 594 N N . LEU A 1 82 ? 1.741 -6.521 4.071 1.00 88.25 82 LEU A N 1
ATOM 595 C CA . LEU A 1 82 ? 2.181 -6.081 5.398 1.00 88.25 82 LEU A CA 1
ATOM 596 C C . LEU A 1 82 ? 1.412 -4.842 5.872 1.00 88.25 82 LEU A C 1
ATOM 598 O O . LEU A 1 82 ? 0.980 -4.793 7.024 1.00 88.25 82 LEU A O 1
ATOM 602 N N . ALA A 1 83 ? 1.188 -3.871 4.983 1.00 86.94 83 ALA A N 1
ATOM 603 C CA . ALA A 1 83 ? 0.386 -2.687 5.281 1.00 86.94 83 ALA A CA 1
ATOM 604 C C . ALA A 1 83 ? -1.080 -3.048 5.588 1.00 86.94 83 ALA A C 1
ATOM 606 O O . ALA A 1 83 ? -1.647 -2.538 6.558 1.00 86.94 83 ALA A O 1
ATOM 607 N N . ALA A 1 84 ? -1.667 -3.986 4.831 1.00 87.38 84 ALA A N 1
ATOM 608 C CA . ALA A 1 84 ? -3.011 -4.510 5.086 1.00 87.38 84 ALA A CA 1
ATOM 609 C C . ALA A 1 84 ? -3.112 -5.159 6.475 1.00 87.38 84 ALA A C 1
ATOM 611 O O . ALA A 1 84 ? -4.021 -4.861 7.254 1.00 87.38 84 ALA A O 1
ATOM 612 N N . ALA A 1 85 ? -2.156 -6.031 6.807 1.00 89.19 85 ALA A N 1
ATOM 613 C CA . ALA A 1 85 ? -2.113 -6.715 8.094 1.00 89.19 85 ALA A CA 1
ATOM 614 C C . ALA A 1 85 ? -1.957 -5.720 9.255 1.00 89.19 85 ALA A C 1
ATOM 616 O O . ALA A 1 85 ? -2.693 -5.790 10.236 1.00 89.19 85 ALA A O 1
ATOM 617 N N . ALA A 1 86 ? -1.059 -4.740 9.131 1.00 89.94 86 ALA A N 1
ATOM 618 C CA . ALA A 1 86 ? -0.860 -3.724 10.159 1.00 89.94 86 ALA A CA 1
ATOM 619 C C . ALA A 1 86 ? -2.120 -2.871 10.387 1.00 89.94 86 ALA A C 1
ATOM 621 O O . ALA A 1 86 ? -2.544 -2.695 11.531 1.00 89.94 86 ALA A O 1
ATOM 622 N N . SER A 1 87 ? -2.757 -2.383 9.315 1.00 87.69 87 SER A N 1
ATOM 623 C CA . SER A 1 87 ? -3.957 -1.544 9.429 1.00 87.69 87 SER A CA 1
ATOM 624 C C . SER A 1 87 ? -5.135 -2.300 10.050 1.00 87.69 87 SER A C 1
ATOM 626 O O . SER A 1 87 ? -5.822 -1.780 10.930 1.00 87.69 87 SER A O 1
ATOM 628 N N . THR A 1 88 ? -5.340 -3.557 9.650 1.00 87.50 88 THR A N 1
ATOM 629 C CA . THR A 1 88 ? -6.435 -4.398 10.161 1.00 87.50 88 THR A CA 1
ATOM 630 C C . THR A 1 88 ? -6.240 -4.785 11.625 1.00 87.50 88 THR A C 1
ATOM 632 O O . THR A 1 88 ? -7.205 -4.765 12.390 1.00 87.50 88 THR A O 1
ATOM 635 N N . LEU A 1 89 ? -5.005 -5.068 12.051 1.00 90.88 89 LEU A N 1
ATOM 636 C CA . LEU A 1 89 ? -4.673 -5.315 13.457 1.00 90.88 89 LEU A CA 1
ATOM 637 C C . LEU A 1 89 ? -4.916 -4.074 14.319 1.00 90.88 89 LEU A C 1
ATOM 639 O O . LEU A 1 89 ? -5.545 -4.175 15.374 1.00 90.88 89 LEU A O 1
ATOM 643 N N . LEU A 1 90 ? -4.471 -2.903 13.852 1.00 89.12 90 LEU A N 1
ATOM 644 C CA . LEU A 1 90 ? -4.703 -1.633 14.539 1.00 89.12 90 LEU A CA 1
ATOM 645 C C . LEU A 1 90 ? -6.203 -1.330 14.642 1.00 89.12 90 LEU A C 1
ATOM 647 O O . LEU A 1 90 ? -6.688 -1.029 15.734 1.00 89.12 90 LEU A O 1
ATOM 651 N N . LEU A 1 91 ? -6.959 -1.505 13.555 1.00 87.94 91 LEU A N 1
ATOM 652 C CA . LEU A 1 91 ? -8.407 -1.301 13.550 1.00 87.94 91 LEU A CA 1
ATOM 653 C C . LEU A 1 91 ? -9.117 -2.276 14.497 1.00 87.94 91 LEU A C 1
ATOM 655 O O . LEU A 1 91 ? -9.990 -1.872 15.263 1.00 87.94 91 LEU A O 1
ATOM 659 N N . ASN A 1 92 ? -8.725 -3.553 14.498 1.00 91.88 92 ASN A N 1
ATOM 660 C CA . ASN A 1 92 ? -9.285 -4.549 15.408 1.00 91.88 92 ASN A CA 1
ATOM 661 C C . ASN A 1 92 ? -8.982 -4.218 16.875 1.00 91.88 92 ASN A C 1
ATOM 663 O O . ASN A 1 92 ? -9.853 -4.398 17.728 1.00 91.88 92 ASN A O 1
ATOM 667 N N . SER A 1 93 ? -7.778 -3.726 17.178 1.00 90.19 93 SER A N 1
ATOM 668 C CA . SER A 1 93 ? -7.415 -3.311 18.536 1.00 90.19 93 SER A CA 1
ATOM 669 C C . SER A 1 93 ? -8.266 -2.134 19.016 1.00 90.19 93 SER A C 1
ATOM 671 O O . SER A 1 93 ? -8.744 -2.149 20.148 1.00 90.19 93 SER A O 1
ATOM 673 N N . GLU A 1 94 ? -8.549 -1.175 18.132 1.00 87.88 94 GLU A N 1
ATOM 674 C CA . GLU A 1 94 ? -9.340 0.006 18.470 1.00 87.88 94 GLU A CA 1
ATOM 675 C C . GLU A 1 94 ? -10.827 -0.322 18.624 1.00 87.88 94 GLU A C 1
ATOM 677 O O . GLU A 1 94 ? -11.451 0.079 19.601 1.00 87.88 94 GLU A O 1
ATOM 682 N N . LEU A 1 95 ? -11.379 -1.144 17.729 1.00 86.31 95 LEU A N 1
ATOM 683 C CA . LEU A 1 95 ? -12.758 -1.634 17.826 1.00 86.31 95 LEU A CA 1
ATOM 684 C C . LEU A 1 95 ? -12.978 -2.610 18.989 1.00 86.31 95 LEU A C 1
ATOM 686 O O . LEU A 1 95 ? -14.119 -2.912 19.308 1.00 86.31 95 LEU A O 1
ATOM 690 N N . SER A 1 96 ? -11.916 -3.167 19.577 1.00 85.81 96 SER A N 1
ATOM 691 C CA . SER A 1 96 ? -12.017 -3.995 20.791 1.00 85.81 96 SER A CA 1
ATOM 692 C C . SER A 1 96 ? -11.932 -3.173 22.079 1.00 85.81 96 SER A C 1
ATOM 694 O O . SER A 1 96 ? -12.230 -3.700 23.145 1.00 85.81 96 SER A O 1
ATOM 696 N N . ARG A 1 97 ? -11.475 -1.915 21.997 1.00 79.38 97 ARG A N 1
ATOM 697 C CA . ARG A 1 97 ? -11.445 -0.970 23.125 1.00 79.38 97 ARG A CA 1
ATOM 698 C C . ARG A 1 97 ? -12.741 -0.177 23.277 1.00 79.38 97 ARG A C 1
ATOM 700 O O . ARG A 1 97 ? -12.956 0.394 24.342 1.00 79.38 97 ARG A O 1
ATOM 707 N N . GLN A 1 98 ? -13.536 -0.096 22.214 1.00 71.81 98 GLN A N 1
ATOM 708 C CA . GLN A 1 98 ? -14.863 0.520 22.203 1.00 71.81 98 GLN A CA 1
ATOM 709 C C . GLN A 1 98 ? -15.933 -0.494 22.595 1.00 71.81 98 GLN A C 1
ATOM 711 O O . GLN A 1 98 ? -16.899 -0.060 23.257 1.00 71.81 98 GLN A O 1
#

pLDDT: mean 85.88, std 5.82, range [56.19, 93.5]

Radius of gyration: 16.93 Å; Cα contacts (8 Å, |Δi|>4): 107; chains: 1; bounding box: 43×20×48 Å

Secondary structure (DSSP, 8-state):
---HHHHHHHHHHHHTTT---HHHHHTT-HHHHHHHHHHHHHHHHHHHHHHHHHHHHHHHHTTTGGGGGGGGGGHHHHHHHHHHHHHHHHHHHHHHH-

Solvent-accessible surface area (backbone atoms only — not comparable to full-atom values): 5095 Å² total; per-residue (Å²): 129,72,54,68,68,59,27,51,49,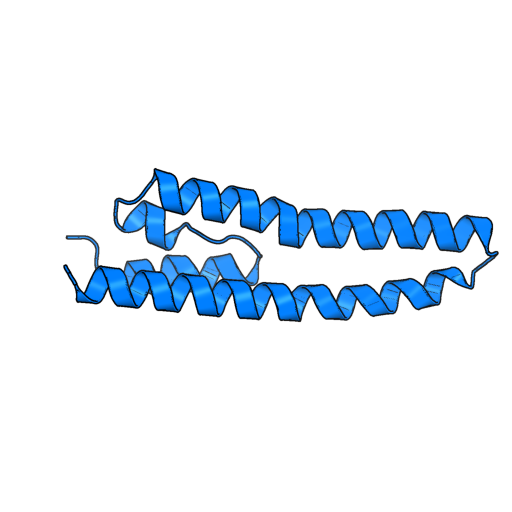42,25,54,64,42,20,79,76,31,38,29,25,53,13,36,38,63,67,70,40,45,71,64,8,50,52,38,28,55,52,25,40,49,54,47,55,42,44,51,50,49,51,53,54,50,25,52,54,41,16,67,79,52,78,52,64,23,58,65,55,56,62,58,61,69,53,54,63,56,55,39,51,52,51,39,53,53,54,48,52,53,50,52,55,53,65,70,74,107